Protein AF-A0A5J4P7P0-F1 (afdb_monomer_lite)

InterPro domains:
  IPR027417 P-loop containing nucleoside triphosphate hydrolase [G3DSA:3.40.50.300] (1-72)

pLDDT: mean 89.69, std 6.72, range [58.16, 94.75]

Structure (mmCIF, N/CA/C/O backbone):
data_AF-A0A5J4P7P0-F1
#
_entry.id   AF-A0A5J4P7P0-F1
#
loop_
_atom_site.group_PDB
_atom_site.id
_atom_site.type_symbol
_atom_site.label_atom_id
_atom_site.label_alt_id
_atom_site.label_comp_id
_atom_site.label_asym_id
_atom_site.label_entity_id
_atom_site.label_seq_id
_atom_site.pdbx_PDB_ins_code
_atom_site.Cartn_x
_atom_site.Cartn_y
_atom_site.Cartn_z
_atom_site.occupancy
_atom_site.B_iso_or_equiv
_atom_site.auth_seq_id
_atom_site.auth_comp_id
_atom_site.auth_asym_id
_atom_site.auth_atom_id
_atom_site.pdbx_PDB_model_num
ATOM 1 N N . GLY A 1 1 ? -4.398 15.807 7.392 1.00 58.16 1 GLY A N 1
ATOM 2 C CA . GLY A 1 1 ? -4.518 14.391 7.010 1.00 58.16 1 GLY A CA 1
ATOM 3 C C . GLY A 1 1 ? -5.983 14.057 6.901 1.00 58.16 1 GLY A C 1
ATOM 4 O O . GLY A 1 1 ? -6.676 14.176 7.894 1.00 58.16 1 GLY A O 1
ATOM 5 N N . SER A 1 2 ? -6.459 13.726 5.701 1.00 81.56 2 SER A N 1
ATOM 6 C CA . SER A 1 2 ? -7.839 13.273 5.472 1.00 81.56 2 SER A CA 1
ATOM 7 C C . SER A 1 2 ? -7.888 11.759 5.687 1.00 81.56 2 SER A C 1
ATOM 9 O O . SER A 1 2 ? -7.904 10.998 4.719 1.00 81.56 2 SER A O 1
ATOM 11 N N . GLU A 1 3 ? -7.821 11.313 6.938 1.00 86.88 3 GLU A N 1
ATOM 12 C CA . GLU A 1 3 ? -8.115 9.910 7.245 1.00 86.88 3 GLU A CA 1
ATOM 13 C C . GLU A 1 3 ? -9.578 9.582 6.918 1.00 86.88 3 GLU A C 1
ATOM 15 O O . GLU A 1 3 ? -10.456 10.451 6.961 1.00 86.88 3 GLU A O 1
ATOM 20 N N . ARG A 1 4 ? -9.836 8.332 6.537 1.00 93.19 4 ARG A N 1
ATOM 21 C CA . ARG A 1 4 ? -11.171 7.832 6.189 1.00 93.19 4 ARG A CA 1
ATOM 22 C C . ARG A 1 4 ? -11.395 6.492 6.875 1.00 93.19 4 ARG A C 1
ATOM 24 O O . ARG A 1 4 ? -10.450 5.748 7.113 1.00 93.19 4 ARG A O 1
ATOM 31 N N . ASP A 1 5 ? -12.651 6.166 7.169 1.00 94.50 5 ASP A N 1
ATOM 32 C CA . ASP A 1 5 ? -12.995 4.850 7.724 1.00 94.50 5 ASP A CA 1
ATOM 33 C C . ASP A 1 5 ? -12.590 3.722 6.777 1.00 94.50 5 ASP A C 1
ATOM 35 O O . ASP A 1 5 ? -11.985 2.739 7.202 1.00 94.50 5 ASP A O 1
ATOM 39 N N . VAL A 1 6 ? -12.875 3.906 5.490 1.00 94.19 6 VAL A N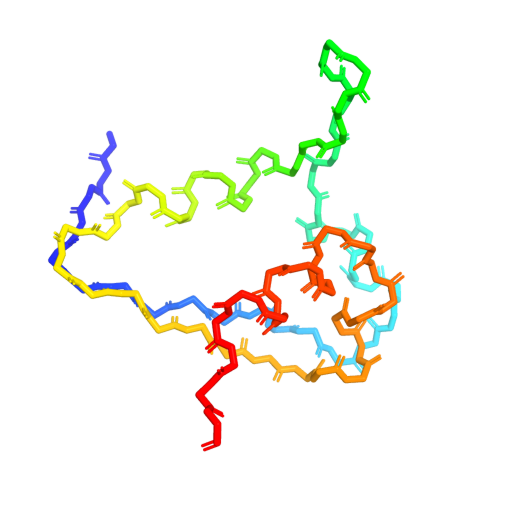 1
ATOM 40 C CA . VAL A 1 6 ? -12.553 2.954 4.432 1.00 94.19 6 VAL A CA 1
ATOM 41 C C . VAL A 1 6 ? -11.787 3.672 3.332 1.00 94.19 6 VAL A C 1
ATOM 43 O O . VAL A 1 6 ? -12.157 4.780 2.936 1.00 94.19 6 VAL A O 1
ATOM 46 N N . ILE A 1 7 ? -10.732 3.033 2.829 1.00 94.12 7 ILE A N 1
ATOM 47 C CA . ILE A 1 7 ? -9.989 3.482 1.650 1.00 94.12 7 ILE A CA 1
ATOM 48 C C . ILE A 1 7 ? -9.977 2.376 0.610 1.00 94.12 7 ILE A C 1
ATOM 50 O O . ILE A 1 7 ? -9.759 1.209 0.927 1.00 94.12 7 ILE A O 1
ATOM 54 N N . ILE A 1 8 ? -10.167 2.775 -0.643 1.00 93.00 8 ILE A N 1
ATOM 55 C CA . ILE A 1 8 ? -9.894 1.945 -1.808 1.00 93.00 8 ILE A CA 1
ATOM 56 C C . ILE A 1 8 ? -8.719 2.592 -2.527 1.00 93.00 8 ILE A C 1
ATOM 58 O O . ILE A 1 8 ? -8.812 3.731 -2.986 1.00 93.00 8 ILE A O 1
ATOM 62 N N . TYR A 1 9 ? -7.605 1.878 -2.592 1.00 92.62 9 TYR A N 1
ATOM 63 C CA . TYR A 1 9 ? -6.412 2.301 -3.298 1.00 92.62 9 TYR A CA 1
ATOM 64 C C . TYR A 1 9 ? -6.250 1.471 -4.569 1.00 92.62 9 TYR A C 1
ATOM 66 O O . TYR A 1 9 ? -6.090 0.251 -4.521 1.00 92.62 9 TYR A O 1
ATOM 74 N N . SER A 1 10 ? -6.315 2.137 -5.718 1.00 92.06 10 SER A N 1
ATOM 75 C CA . SER A 1 10 ? -6.025 1.525 -7.012 1.00 92.06 10 SER A CA 1
ATOM 76 C C . SER A 1 10 ? -4.665 1.991 -7.493 1.00 92.06 10 SER A C 1
ATOM 78 O O . SER A 1 10 ? -4.405 3.193 -7.567 1.00 92.06 10 SER A O 1
ATOM 80 N N . PHE A 1 11 ? -3.803 1.037 -7.826 1.00 91.69 11 PHE A N 1
ATOM 81 C CA . PHE A 1 11 ? -2.479 1.332 -8.354 1.00 91.69 11 PHE A CA 1
ATOM 82 C C . PHE A 1 11 ? -2.524 1.944 -9.764 1.00 91.69 11 PHE A C 1
ATOM 84 O O . PHE A 1 11 ? -1.601 2.663 -10.132 1.00 91.69 11 PHE A O 1
ATOM 91 N N . CYS A 1 12 ? -3.588 1.697 -10.542 1.00 88.81 12 CYS A N 1
ATOM 92 C CA . CYS A 1 12 ? -3.775 2.234 -11.900 1.00 88.81 12 CYS A CA 1
ATOM 93 C C . CYS A 1 12 ? -2.571 2.015 -12.849 1.00 88.81 12 CYS A C 1
ATOM 95 O O . CYS A 1 12 ? -2.300 2.848 -13.715 1.00 88.81 12 CYS A O 1
ATOM 97 N N . VAL A 1 13 ? -1.839 0.906 -12.688 1.00 89.38 13 VAL A N 1
ATOM 98 C CA . VAL A 1 13 ? -0.670 0.556 -13.509 1.00 89.38 13 VAL A CA 1
ATOM 99 C C . VAL A 1 13 ? -1.055 -0.494 -14.547 1.00 89.38 13 VAL A C 1
ATOM 101 O O . VAL A 1 13 ? -1.496 -1.581 -14.187 1.00 89.38 13 VAL A O 1
ATOM 104 N N . ASN A 1 14 ? -0.818 -0.178 -15.820 1.00 89.12 14 ASN A N 1
ATOM 105 C CA . ASN A 1 14 ? -0.988 -1.089 -16.959 1.00 89.12 14 ASN A CA 1
ATOM 106 C C . ASN A 1 14 ? 0.344 -1.403 -17.669 1.00 89.12 14 ASN A C 1
ATOM 108 O O . ASN A 1 14 ? 0.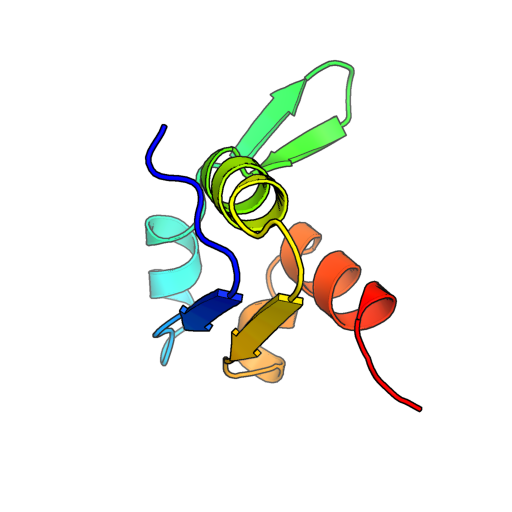417 -2.337 -18.463 1.00 89.12 14 ASN A O 1
ATOM 112 N N . HIS A 1 15 ? 1.414 -0.652 -17.371 1.00 89.31 15 HIS A N 1
ATOM 113 C CA . HIS A 1 15 ? 2.750 -0.857 -17.937 1.00 89.31 15 HIS A CA 1
ATOM 114 C C . HIS A 1 15 ? 3.862 -0.647 -16.899 1.00 89.31 15 HIS A C 1
ATOM 116 O O . HIS A 1 15 ? 3.762 0.212 -16.024 1.00 89.31 15 HIS A O 1
ATOM 122 N N . THR A 1 16 ? 4.980 -1.367 -17.041 1.00 85.44 16 THR A N 1
ATOM 123 C CA . THR A 1 16 ? 6.096 -1.363 -16.072 1.00 85.44 16 THR A CA 1
ATOM 124 C C . THR A 1 16 ? 6.725 0.014 -15.842 1.00 85.44 16 THR A C 1
ATOM 126 O O . THR A 1 16 ? 7.132 0.325 -14.726 1.00 85.44 16 THR A O 1
ATOM 129 N N . TYR A 1 17 ? 6.776 0.885 -16.855 1.00 88.19 17 TYR A N 1
ATOM 130 C CA . TYR A 1 17 ? 7.347 2.229 -16.700 1.00 88.19 17 TYR A CA 1
ATOM 131 C C . TYR A 1 17 ? 6.533 3.118 -15.745 1.00 88.19 17 TYR A C 1
ATOM 133 O O . TYR A 1 17 ? 7.097 4.004 -15.102 1.00 88.19 17 TYR A O 1
ATOM 141 N N . GLN A 1 18 ? 5.224 2.872 -15.610 1.00 88.12 18 GLN A N 1
ATOM 142 C CA . GLN A 1 18 ? 4.342 3.652 -14.738 1.00 88.12 18 GLN A CA 1
ATOM 143 C C . GLN A 1 18 ? 4.627 3.384 -13.256 1.00 88.12 18 GLN A C 1
ATOM 145 O O . GLN A 1 18 ? 4.441 4.282 -12.438 1.00 88.12 18 GLN A O 1
ATOM 150 N N . LEU A 1 19 ? 5.164 2.204 -12.910 1.00 86.25 19 LEU A N 1
ATOM 151 C CA . LEU A 1 19 ? 5.587 1.900 -11.538 1.00 86.25 19 LEU A CA 1
ATOM 152 C C . LEU A 1 19 ? 6.625 2.896 -11.017 1.00 86.25 19 LEU A C 1
ATOM 154 O O . LEU A 1 19 ? 6.545 3.302 -9.861 1.00 86.25 19 LEU A O 1
ATOM 158 N N . LYS A 1 20 ? 7.554 3.340 -11.871 1.00 84.25 20 LYS A N 1
ATOM 159 C CA . LYS A 1 20 ? 8.585 4.317 -11.486 1.00 84.25 20 LYS A CA 1
ATOM 160 C C . LYS A 1 20 ? 7.996 5.692 -11.160 1.00 84.25 20 LYS A C 1
ATOM 162 O O . LYS A 1 20 ? 8.527 6.391 -10.309 1.00 84.25 20 LYS A O 1
ATOM 167 N N . LEU A 1 21 ? 6.909 6.078 -11.832 1.00 86.00 21 LEU A N 1
ATOM 168 C CA . LEU A 1 21 ? 6.212 7.354 -11.610 1.00 86.00 21 LEU A CA 1
ATOM 169 C C . LEU A 1 21 ? 5.311 7.305 -10.368 1.00 86.00 21 LEU A C 1
ATOM 171 O O . LEU A 1 21 ? 5.108 8.300 -9.664 1.00 86.00 21 LEU A O 1
ATOM 175 N N . LEU A 1 22 ? 4.747 6.127 -10.119 1.00 87.69 22 LEU A N 1
ATOM 176 C CA . LEU A 1 22 ? 3.885 5.848 -8.989 1.00 87.69 22 LEU A CA 1
ATOM 177 C C . LEU A 1 22 ? 4.672 5.903 -7.674 1.00 87.69 22 LEU A C 1
ATOM 179 O O . LEU A 1 22 ? 4.272 6.650 -6.781 1.00 87.69 22 LEU A O 1
ATOM 183 N N . SER A 1 23 ? 5.779 5.163 -7.576 1.00 88.00 23 SER A N 1
ATOM 184 C CA . SER A 1 23 ? 6.539 4.990 -6.335 1.00 88.00 23 SER A CA 1
ATOM 185 C C . SER A 1 23 ? 7.357 6.223 -5.959 1.00 88.00 23 SER A C 1
ATOM 187 O O . SER A 1 23 ? 7.935 6.867 -6.832 1.00 88.00 23 SER A O 1
ATOM 189 N N . ASN A 1 24 ? 7.466 6.526 -4.664 1.00 91.75 24 ASN A N 1
ATOM 190 C CA . ASN A 1 24 ? 8.440 7.495 -4.156 1.00 91.75 24 ASN A CA 1
ATOM 191 C C . ASN A 1 24 ? 9.352 6.819 -3.128 1.00 91.75 24 ASN A C 1
ATOM 193 O O . ASN A 1 24 ? 9.118 6.933 -1.921 1.00 91.75 24 ASN A O 1
ATOM 197 N N . VAL A 1 25 ? 10.332 6.065 -3.634 1.00 92.00 25 VAL A N 1
ATOM 198 C CA . VAL A 1 25 ? 11.235 5.247 -2.819 1.00 92.00 25 VAL A CA 1
ATOM 199 C C . VAL A 1 25 ? 12.387 6.090 -2.289 1.00 92.00 25 VAL A C 1
ATOM 201 O O . VAL A 1 25 ? 13.086 6.748 -3.057 1.00 92.00 25 VAL A O 1
ATOM 204 N N . ILE A 1 26 ? 12.587 6.029 -0.979 1.00 93.94 26 ILE A N 1
ATOM 205 C CA . ILE A 1 26 ? 13.773 6.524 -0.283 1.00 93.94 26 ILE A CA 1
ATOM 206 C C . ILE A 1 26 ? 14.434 5.369 0.470 1.00 93.94 26 ILE A C 1
ATOM 208 O O . ILE A 1 26 ? 13.799 4.342 0.708 1.00 93.94 26 ILE A O 1
ATOM 212 N N . GLU A 1 27 ? 15.687 5.552 0.859 1.00 94.75 27 GLU A N 1
ATOM 213 C CA . GLU A 1 27 ? 16.386 4.658 1.777 1.00 94.75 27 GLU A CA 1
ATOM 214 C C . GLU A 1 27 ? 16.540 5.364 3.127 1.00 94.75 27 GLU A C 1
ATOM 216 O O . GLU A 1 27 ? 17.037 6.489 3.187 1.00 94.75 27 GLU A O 1
ATOM 221 N N . GLU A 1 28 ? 16.067 4.726 4.193 1.00 93.88 28 GLU A N 1
ATOM 222 C CA . GLU A 1 28 ? 16.146 5.211 5.574 1.00 93.88 28 GLU A CA 1
ATOM 223 C C . GLU A 1 28 ? 16.558 4.025 6.452 1.00 93.88 28 GLU A C 1
ATOM 225 O O . GLU A 1 28 ? 15.971 2.951 6.342 1.00 93.88 28 GLU A O 1
ATOM 230 N N . ASP A 1 29 ? 17.616 4.174 7.253 1.00 93.94 29 ASP A N 1
ATOM 231 C CA . ASP A 1 29 ? 18.177 3.105 8.098 1.00 93.94 29 ASP A CA 1
ATOM 232 C C . ASP A 1 29 ? 18.449 1.769 7.363 1.00 93.94 29 ASP A C 1
ATOM 234 O O . ASP A 1 29 ? 18.227 0.684 7.903 1.00 93.94 29 ASP A O 1
ATOM 238 N N . ASN A 1 30 ? 18.954 1.835 6.122 1.00 93.06 30 ASN A N 1
ATOM 239 C CA . ASN A 1 30 ? 19.165 0.692 5.211 1.00 93.06 30 ASN A CA 1
ATOM 240 C C . ASN A 1 30 ? 17.874 -0.061 4.816 1.00 93.06 30 ASN A C 1
ATOM 242 O O . ASN A 1 30 ? 17.923 -1.222 4.400 1.00 93.06 30 ASN A O 1
ATOM 246 N N . VAL A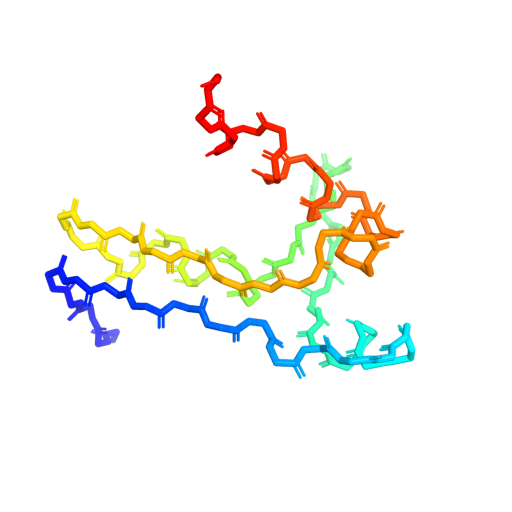 1 31 ? 16.707 0.579 4.936 1.00 90.94 31 VAL A N 1
ATOM 247 C CA . VAL A 1 31 ? 15.406 0.041 4.520 1.00 90.94 31 VAL A CA 1
ATOM 248 C C . VAL A 1 31 ? 14.834 0.888 3.385 1.00 90.94 31 VAL A C 1
ATOM 250 O O . VAL A 1 31 ? 14.768 2.113 3.464 1.00 90.94 31 VAL A O 1
ATOM 253 N N . LEU A 1 32 ? 14.381 0.229 2.315 1.00 92.62 32 LEU A N 1
ATOM 254 C CA . LEU A 1 32 ? 13.688 0.892 1.209 1.00 92.62 32 LEU A CA 1
ATOM 255 C C . LEU A 1 32 ? 12.235 1.194 1.592 1.00 92.62 32 LEU A C 1
ATOM 257 O O . LEU A 1 32 ? 11.452 0.281 1.862 1.00 92.62 32 LEU A O 1
ATOM 261 N N . ILE A 1 33 ? 11.857 2.471 1.560 1.00 92.31 33 ILE A N 1
ATOM 262 C CA . ILE A 1 33 ? 10.530 2.954 1.952 1.00 92.31 33 ILE A CA 1
ATOM 263 C C . ILE A 1 33 ? 9.889 3.716 0.795 1.00 92.31 33 ILE A C 1
ATOM 265 O O . ILE A 1 33 ? 10.386 4.755 0.367 1.00 92.31 33 ILE A O 1
ATOM 269 N N . ASP A 1 34 ? 8.720 3.261 0.340 1.00 94.62 34 ASP A N 1
ATOM 270 C CA . ASP A 1 34 ? 7.852 4.074 -0.513 1.00 94.62 34 ASP A CA 1
ATOM 271 C C . ASP A 1 34 ? 6.984 4.996 0.355 1.00 94.62 34 ASP A C 1
ATOM 273 O O . ASP A 1 34 ? 6.010 4.574 0.989 1.00 94.62 34 ASP A O 1
ATOM 277 N N . ARG A 1 35 ? 7.319 6.290 0.367 1.00 93.81 35 ARG A N 1
ATOM 278 C CA . ARG A 1 35 ? 6.620 7.288 1.192 1.00 93.81 35 ARG A CA 1
ATOM 279 C C . ARG A 1 35 ? 5.154 7.451 0.805 1.00 93.81 35 ARG A C 1
ATOM 281 O O . ARG A 1 35 ? 4.331 7.746 1.671 1.00 93.81 35 ARG A O 1
ATOM 288 N N . LYS A 1 36 ? 4.810 7.286 -0.478 1.00 91.69 36 LYS A N 1
ATOM 289 C CA . LYS A 1 36 ? 3.413 7.391 -0.928 1.00 91.69 36 LYS A CA 1
ATOM 290 C C . LYS A 1 36 ? 2.614 6.201 -0.421 1.00 91.69 36 LYS A C 1
ATOM 292 O O . LYS A 1 36 ? 1.522 6.398 0.110 1.00 91.69 36 LYS A O 1
ATOM 297 N N . LEU A 1 37 ? 3.182 5.001 -0.527 1.00 92.69 37 LEU A N 1
ATOM 298 C CA . LEU A 1 37 ? 2.552 3.795 -0.004 1.00 92.69 37 LEU A CA 1
ATOM 299 C C . LEU A 1 37 ? 2.344 3.892 1.512 1.00 92.69 37 LEU A C 1
ATOM 301 O O . LEU A 1 37 ? 1.238 3.643 1.976 1.00 92.69 37 LEU A O 1
ATOM 305 N N . ASN A 1 38 ? 3.346 4.338 2.276 1.00 92.38 38 ASN A N 1
ATOM 306 C CA . ASN A 1 38 ? 3.217 4.485 3.730 1.00 92.38 38 ASN A CA 1
ATOM 307 C C . ASN A 1 38 ? 2.062 5.428 4.121 1.00 92.38 38 ASN A C 1
ATOM 309 O O . ASN A 1 38 ? 1.263 5.140 5.014 1.00 92.38 38 ASN A O 1
ATOM 313 N N . VAL A 1 39 ? 1.911 6.541 3.394 1.00 91.94 39 VAL A N 1
ATOM 314 C CA . VAL A 1 39 ? 0.767 7.437 3.587 1.00 91.94 39 VAL A CA 1
ATOM 315 C C . VAL A 1 39 ? -0.544 6.712 3.292 1.00 91.94 39 VAL A C 1
ATOM 317 O O . VAL A 1 39 ? -1.459 6.813 4.092 1.00 91.94 39 VAL A O 1
ATOM 320 N N . VAL A 1 40 ? -0.664 5.975 2.188 1.00 90.75 40 VAL A N 1
ATOM 321 C CA . VAL A 1 40 ? -1.895 5.231 1.858 1.00 90.75 40 VAL A CA 1
ATOM 322 C C . VAL A 1 40 ? -2.249 4.211 2.943 1.00 90.75 40 VAL A C 1
ATOM 324 O O . VAL A 1 40 ? -3.392 4.193 3.403 1.00 90.75 40 VAL A O 1
ATOM 327 N N . LEU A 1 41 ? -1.273 3.409 3.381 1.00 91.06 41 LEU A N 1
ATOM 328 C CA . LEU A 1 41 ? -1.464 2.346 4.373 1.00 91.06 41 LEU A CA 1
ATOM 329 C C . LEU A 1 41 ? -1.957 2.885 5.724 1.00 91.06 41 LEU A C 1
ATOM 331 O O . LEU A 1 41 ? -2.741 2.228 6.399 1.00 91.06 41 LEU A O 1
ATOM 335 N N . THR A 1 42 ? -1.552 4.101 6.095 1.00 92.31 42 THR A N 1
ATOM 336 C CA . THR A 1 42 ? -1.888 4.728 7.387 1.00 92.31 42 THR A CA 1
ATOM 337 C C . THR A 1 42 ? -3.146 5.602 7.354 1.00 92.31 42 THR A C 1
ATOM 339 O O . THR A 1 42 ? -3.507 6.208 8.362 1.00 92.31 42 THR A O 1
ATOM 342 N N . ARG A 1 43 ? -3.833 5.720 6.209 1.00 90.31 43 ARG A N 1
ATOM 343 C CA . ARG A 1 43 ? -4.996 6.621 6.066 1.00 90.31 43 ARG A CA 1
ATOM 344 C C . ARG A 1 43 ? -6.345 5.959 6.349 1.00 90.31 43 ARG A C 1
ATOM 346 O O . ARG A 1 43 ? -7.324 6.687 6.534 1.00 90.31 43 ARG A O 1
ATOM 353 N N . ALA A 1 44 ? -6.414 4.629 6.345 1.00 92.12 44 ALA A N 1
ATOM 354 C CA . ALA A 1 44 ? -7.635 3.877 6.617 1.00 92.12 44 ALA A CA 1
ATOM 355 C C . ALA A 1 44 ? -7.767 3.579 8.116 1.00 92.12 44 ALA A C 1
ATOM 357 O O . ALA A 1 44 ? -6.861 2.997 8.704 1.00 92.12 44 ALA A O 1
ATOM 358 N N . ARG A 1 45 ? -8.902 3.934 8.729 1.00 92.12 45 ARG A N 1
ATOM 359 C CA . ARG A 1 45 ? -9.156 3.645 10.154 1.00 92.12 45 ARG A CA 1
ATOM 360 C C . ARG A 1 45 ? -9.706 2.249 10.411 1.00 92.12 45 ARG A C 1
ATOM 362 O O . ARG A 1 45 ? -9.457 1.691 11.472 1.00 92.12 45 ARG A O 1
ATOM 369 N N . LYS A 1 46 ? -10.509 1.721 9.483 1.00 94.38 46 LYS A N 1
ATOM 370 C CA . LYS A 1 46 ? -11.181 0.421 9.634 1.00 94.38 46 LYS A CA 1
ATOM 371 C C . LYS A 1 46 ? -10.751 -0.568 8.564 1.00 94.38 46 LYS A C 1
ATOM 373 O O . LYS A 1 46 ? -10.421 -1.696 8.896 1.00 94.38 46 LYS A O 1
ATOM 378 N N . GLN A 1 47 ? -10.763 -0.156 7.295 1.00 92.56 47 GLN A N 1
ATOM 379 C CA . GLN A 1 47 ? -10.517 -1.076 6.185 1.00 92.56 47 GLN A CA 1
ATOM 380 C C . GLN A 1 47 ? -9.771 -0.405 5.033 1.00 92.56 47 GLN A C 1
ATOM 382 O O . GLN A 1 47 ? -10.135 0.684 4.583 1.00 92.56 47 GLN A O 1
ATOM 387 N N . LEU A 1 48 ? -8.771 -1.106 4.508 1.00 93.06 48 LEU A N 1
ATOM 388 C CA . LEU A 1 48 ? -8.084 -0.761 3.273 1.00 93.06 48 LEU A CA 1
ATOM 389 C C . LEU A 1 48 ? -8.328 -1.863 2.239 1.00 93.06 48 LEU A C 1
ATOM 391 O O . LEU A 1 48 ? -8.114 -3.041 2.520 1.00 93.06 48 LEU A O 1
ATOM 395 N N . PHE A 1 49 ? -8.758 -1.471 1.045 1.00 92.81 49 PHE A N 1
ATOM 396 C CA . PHE A 1 49 ? -8.798 -2.327 -0.136 1.00 92.81 49 PHE A CA 1
ATOM 397 C C . PHE A 1 49 ? -7.742 -1.855 -1.123 1.00 92.81 49 PHE A C 1
ATOM 399 O O . PHE A 1 49 ? -7.644 -0.659 -1.400 1.00 92.81 49 PHE A O 1
ATOM 406 N N . ILE A 1 50 ? -6.968 -2.789 -1.666 1.00 92.06 50 ILE A N 1
ATOM 407 C CA . ILE A 1 50 ? -5.912 -2.503 -2.634 1.00 92.06 50 ILE A CA 1
ATOM 408 C C . ILE A 1 50 ? -6.211 -3.277 -3.912 1.00 92.06 50 ILE A C 1
ATOM 410 O O . ILE A 1 50 ? -6.510 -4.467 -3.862 1.00 92.06 50 ILE A O 1
ATOM 414 N N . THR A 1 51 ? -6.137 -2.600 -5.054 1.00 91.88 51 THR A N 1
ATOM 415 C CA . THR A 1 51 ? -6.375 -3.200 -6.373 1.00 91.88 51 THR A CA 1
ATOM 416 C C . THR A 1 51 ? -5.240 -2.857 -7.334 1.00 91.88 51 THR A C 1
ATOM 418 O O . THR A 1 51 ? -4.680 -1.758 -7.292 1.00 91.88 51 THR A O 1
ATOM 421 N N . GLY A 1 52 ? -4.883 -3.804 -8.199 1.00 91.25 52 GLY A N 1
ATOM 422 C CA . GLY A 1 52 ? -3.835 -3.640 -9.202 1.00 91.25 52 GLY A CA 1
ATOM 423 C C . GLY A 1 52 ? -3.515 -4.949 -9.920 1.00 91.25 52 GLY A C 1
ATOM 424 O O . GLY A 1 52 ? -4.123 -5.976 -9.632 1.00 91.25 52 GLY A O 1
ATOM 425 N N . VAL A 1 53 ? -2.568 -4.889 -10.857 1.00 92.00 53 VAL A N 1
ATOM 426 C CA . VAL A 1 53 ? -2.128 -6.031 -11.674 1.00 92.00 53 VAL A CA 1
ATOM 427 C C . VAL A 1 53 ? -0.918 -6.692 -10.997 1.00 92.00 53 VAL A C 1
ATOM 429 O O . VAL A 1 53 ? 0.159 -6.083 -11.001 1.00 92.00 53 VAL A O 1
ATOM 432 N N . PRO A 1 54 ? -1.052 -7.888 -10.392 1.00 89.44 54 PRO A N 1
ATOM 433 C CA . PRO A 1 54 ? 0.003 -8.487 -9.571 1.00 89.44 54 PRO A CA 1
ATOM 434 C C . PRO A 1 54 ? 1.321 -8.678 -10.322 1.00 89.44 54 PRO A C 1
ATOM 436 O O . PRO A 1 54 ? 2.385 -8.394 -9.780 1.00 89.44 54 PRO A O 1
ATOM 439 N N . GLU A 1 55 ? 1.258 -9.084 -11.590 1.00 91.44 55 GLU A N 1
ATOM 440 C CA . GLU A 1 55 ? 2.430 -9.333 -12.433 1.00 91.44 55 GLU A CA 1
ATOM 441 C C . GLU A 1 55 ? 3.265 -8.065 -12.636 1.00 91.44 55 GLU A C 1
ATOM 443 O O . GLU A 1 55 ? 4.490 -8.131 -12.704 1.00 91.44 55 GLU A O 1
ATOM 448 N N . LEU A 1 56 ? 2.612 -6.900 -12.699 1.00 92.62 56 LEU A N 1
ATOM 449 C CA . LEU A 1 56 ? 3.285 -5.609 -12.820 1.00 92.62 56 LEU A CA 1
ATOM 450 C C . LEU A 1 56 ? 3.779 -5.110 -11.460 1.00 92.62 56 LEU A C 1
ATOM 452 O O . LEU A 1 56 ? 4.900 -4.614 -11.360 1.00 92.62 56 LEU A O 1
ATOM 456 N N . LEU A 1 57 ? 2.965 -5.249 -10.409 1.00 91.19 57 LEU A N 1
ATOM 457 C CA . LEU A 1 57 ? 3.317 -4.789 -9.065 1.00 91.19 57 LEU A CA 1
ATOM 458 C C . LEU A 1 57 ? 4.524 -5.539 -8.497 1.00 91.19 57 LEU A C 1
ATOM 460 O O . LEU A 1 57 ? 5.431 -4.904 -7.965 1.00 91.19 57 LEU A O 1
ATOM 464 N N . CYS A 1 58 ? 4.582 -6.858 -8.678 1.00 92.00 58 CYS A N 1
ATOM 465 C CA . CYS A 1 58 ? 5.655 -7.703 -8.152 1.00 92.00 58 CYS A CA 1
ATOM 466 C C . CYS A 1 58 ? 7.036 -7.441 -8.782 1.00 92.00 58 CYS A C 1
ATOM 468 O O . CYS A 1 58 ? 8.033 -7.946 -8.275 1.00 92.00 58 CYS A O 1
ATOM 470 N N . VAL A 1 59 ? 7.127 -6.624 -9.841 1.00 91.75 59 VAL A N 1
ATOM 471 C CA . VAL A 1 59 ? 8.412 -6.132 -10.374 1.00 91.75 59 VAL A CA 1
ATOM 472 C C . VAL A 1 59 ? 9.108 -5.193 -9.378 1.00 91.75 59 VAL A C 1
ATOM 474 O O . VAL A 1 59 ? 10.334 -5.099 -9.370 1.00 91.75 59 VAL A O 1
ATOM 477 N N . ASN A 1 60 ? 8.347 -4.495 -8.526 1.00 90.44 60 ASN A N 1
ATOM 478 C CA . ASN A 1 60 ? 8.894 -3.684 -7.442 1.00 90.44 60 ASN A CA 1
ATOM 479 C C . ASN A 1 60 ? 8.937 -4.518 -6.145 1.00 90.44 60 ASN A C 1
ATOM 481 O O . ASN A 1 60 ? 7.886 -4.984 -5.698 1.00 90.44 60 ASN A O 1
ATOM 485 N N . PRO A 1 61 ? 10.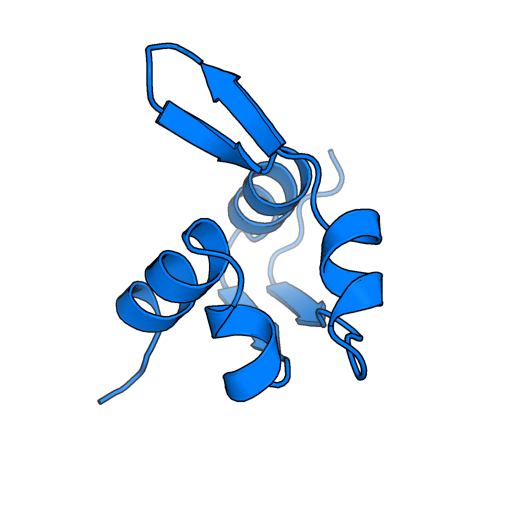104 -4.666 -5.489 1.00 91.62 61 PRO A N 1
ATOM 486 C CA . PRO A 1 61 ? 10.235 -5.506 -4.297 1.00 91.62 61 PRO A CA 1
ATOM 487 C C . PRO A 1 61 ? 9.364 -5.038 -3.119 1.00 91.62 61 PRO A C 1
ATOM 489 O O . PRO A 1 61 ? 8.845 -5.868 -2.378 1.00 91.62 61 PRO A O 1
ATOM 492 N N . ILE A 1 62 ? 9.133 -3.728 -2.967 1.00 93.44 62 ILE A N 1
ATOM 493 C CA . ILE A 1 62 ? 8.262 -3.185 -1.911 1.00 93.44 62 ILE A CA 1
ATOM 494 C C . ILE A 1 62 ? 6.820 -3.660 -2.125 1.00 93.44 62 ILE A C 1
ATOM 496 O O . ILE A 1 62 ? 6.147 -4.080 -1.183 1.00 93.44 62 ILE A O 1
ATOM 500 N N . TYR A 1 63 ? 6.340 -3.626 -3.369 1.00 93.19 63 TYR A N 1
ATOM 501 C CA . TYR A 1 63 ? 4.976 -4.038 -3.700 1.00 93.19 63 TYR A CA 1
ATOM 502 C C . TYR A 1 63 ? 4.819 -5.559 -3.734 1.00 93.19 63 TYR A C 1
ATOM 504 O O . TYR A 1 63 ? 3.760 -6.056 -3.361 1.00 93.19 63 TYR A O 1
ATOM 512 N N . ALA A 1 64 ? 5.866 -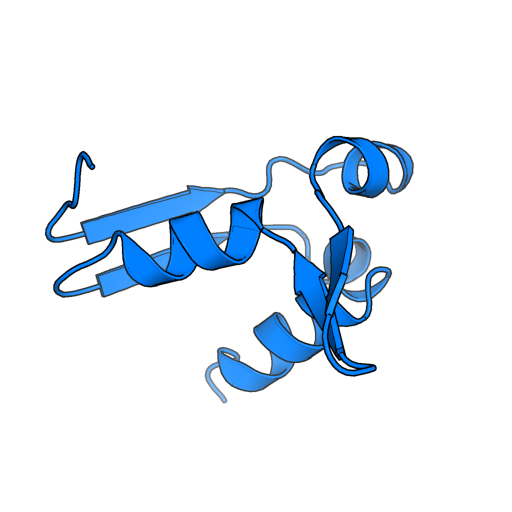6.303 -4.101 1.00 92.50 64 ALA A N 1
ATOM 513 C CA . ALA A 1 64 ? 5.892 -7.758 -3.963 1.00 92.50 64 ALA A CA 1
ATOM 514 C C . ALA A 1 64 ? 5.726 -8.182 -2.492 1.00 92.50 64 ALA A C 1
ATOM 516 O O . ALA A 1 64 ? 4.909 -9.049 -2.184 1.00 92.50 64 ALA A O 1
ATOM 517 N N . ASN A 1 65 ? 6.435 -7.515 -1.574 1.00 93.06 65 ASN A N 1
ATOM 518 C CA . ASN A 1 65 ? 6.305 -7.755 -0.135 1.00 93.06 65 ASN A CA 1
ATOM 519 C C . ASN A 1 65 ? 4.907 -7.392 0.382 1.00 93.06 65 ASN A C 1
ATOM 521 O O . ASN A 1 65 ? 4.317 -8.153 1.147 1.00 93.06 65 ASN A O 1
ATOM 525 N N . LEU A 1 66 ? 4.347 -6.264 -0.073 1.00 92.00 66 LEU A N 1
ATOM 526 C CA . LEU A 1 66 ? 2.966 -5.884 0.232 1.00 92.00 66 LEU A CA 1
ATOM 527 C C . LEU A 1 66 ? 1.979 -6.965 -0.232 1.00 92.00 66 LEU A C 1
ATOM 529 O O . LEU A 1 66 ? 1.114 -7.383 0.532 1.00 92.00 66 LEU A O 1
ATOM 533 N N . TRP A 1 67 ? 2.118 -7.441 -1.470 1.00 89.25 67 TRP A N 1
ATOM 534 C CA . TRP A 1 67 ? 1.261 -8.487 -2.021 1.00 89.25 67 TRP A CA 1
ATOM 535 C C . TRP A 1 67 ? 1.341 -9.773 -1.197 1.00 89.25 67 TRP A C 1
ATOM 537 O O . TRP A 1 67 ? 0.309 -10.337 -0.849 1.00 89.25 67 TRP A O 1
ATOM 547 N N . ALA A 1 68 ? 2.547 -10.205 -0.822 1.00 89.88 68 ALA A N 1
ATOM 548 C CA . ALA A 1 68 ? 2.739 -11.378 0.027 1.00 89.88 68 ALA A CA 1
ATOM 549 C C . ALA A 1 68 ? 2.084 -11.223 1.413 1.00 89.88 68 ALA A C 1
ATOM 551 O O . ALA A 1 68 ? 1.520 -12.187 1.922 1.00 89.88 68 ALA A O 1
ATOM 552 N N . ALA A 1 69 ? 2.116 -10.023 2.000 1.00 88.81 69 ALA A N 1
ATOM 553 C CA . ALA A 1 69 ? 1.537 -9.751 3.316 1.00 88.81 69 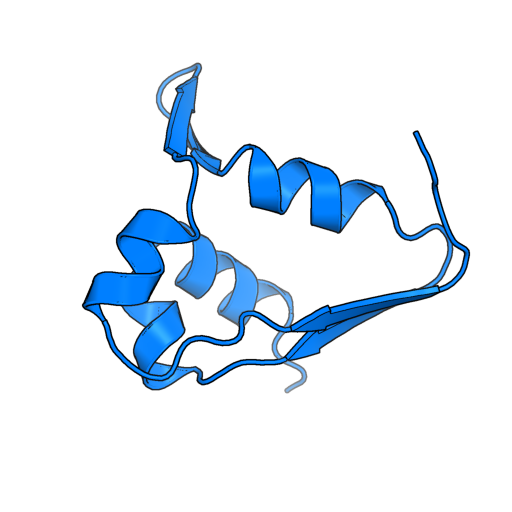ALA A CA 1
ATOM 554 C C . ALA A 1 69 ? -0.004 -9.707 3.325 1.00 88.81 69 ALA A C 1
ATOM 556 O O . ALA A 1 69 ? -0.616 -10.056 4.332 1.00 88.81 69 ALA A O 1
ATOM 557 N N . PHE A 1 70 ? -0.632 -9.272 2.227 1.00 83.88 70 PHE A N 1
ATOM 558 C CA . PHE A 1 70 ? -2.088 -9.076 2.132 1.00 83.88 70 PHE A CA 1
ATOM 559 C C . PHE A 1 70 ? -2.810 -10.117 1.272 1.00 83.88 70 PHE A C 1
ATOM 561 O O . PHE A 1 70 ? -4.030 -10.043 1.105 1.00 83.88 70 PHE A O 1
ATOM 568 N N . ARG A 1 71 ? -2.085 -11.091 0.717 1.00 78.88 71 ARG A N 1
ATOM 569 C CA . ARG A 1 71 ? -2.682 -12.183 -0.044 1.00 78.88 71 ARG A CA 1
ATOM 570 C C . ARG A 1 71 ? -3.539 -13.042 0.886 1.00 78.88 71 ARG A C 1
ATOM 572 O O . ARG A 1 71 ? -3.032 -13.696 1.793 1.00 78.88 71 ARG A O 1
ATOM 579 N N . ILE A 1 72 ? -4.840 -13.049 0.626 1.00 65.25 72 ILE A N 1
ATOM 580 C CA . ILE A 1 72 ? -5.772 -13.994 1.243 1.00 65.25 72 ILE A CA 1
ATOM 581 C C . ILE A 1 72 ? -5.454 -15.387 0.651 1.00 65.25 72 ILE A C 1
ATOM 583 O O . ILE A 1 72 ? -5.245 -15.462 -0.566 1.00 65.25 72 ILE A O 1
ATOM 587 N N . PRO A 1 73 ? -5.314 -16.440 1.480 1.00 59.09 73 PRO A N 1
ATOM 588 C CA . PRO A 1 73 ? -4.989 -17.794 1.025 1.00 59.09 73 PRO A CA 1
ATOM 589 C C . PRO A 1 73 ? -6.004 -18.367 0.032 1.00 59.09 73 PRO A C 1
ATOM 591 O O . PRO A 1 73 ? -7.211 -18.056 0.161 1.00 59.09 73 PRO A O 1
#

Radius of gyration: 12.52 Å; chains: 1; bounding box: 32×32×28 Å

Secondary structure (DSSP, 8-state):
---EEEEEEE---SSHHHHHHH--EEEETTEEEEHHHHHHHTSEEEEEEEE--HHHHTTSHHHHHHHHHH---

Foldseek 3Di:
DQADQEEEAEQPDPDLVVVVVSFDWDADPNDTDGPVVVVLVPRHPHYYHYDDDLVNQVVDVVSVVVCVVPDDD

Sequence (73 aa):
GSERDVIIYSFCVNHTYQLKLLSNVIEEDNVLIDRKLNVVLTRARKQLFITGVPELLCVNPIYANLWAAFRIP

Organism: NCBI:txid433724